Protein AF-A0A960MT02-F1 (afdb_monomer_lite)

Radius of gyration: 12.81 Å; chains: 1; bounding box: 35×22×32 Å

Structure (mmCIF, N/CA/C/O backbone):
data_AF-A0A960MT02-F1
#
_entry.id   AF-A0A960MT02-F1
#
loop_
_atom_site.group_PDB
_atom_site.id
_atom_site.type_symbol
_atom_site.label_atom_id
_atom_site.label_alt_id
_atom_site.label_comp_id
_atom_site.label_asym_id
_atom_site.label_entity_id
_atom_site.label_seq_id
_atom_site.pdbx_PDB_ins_code
_atom_site.Cartn_x
_atom_site.Cartn_y
_atom_site.Cartn_z
_atom_site.occupancy
_atom_site.B_iso_or_equiv
_atom_site.auth_seq_id
_atom_site.auth_comp_id
_atom_site.auth_asym_id
_atom_site.auth_atom_id
_atom_site.pdbx_PDB_model_num
ATOM 1 N N . MET A 1 1 ? -8.980 -4.990 10.522 1.00 95.00 1 MET A N 1
ATOM 2 C CA . MET A 1 1 ? -7.926 -5.541 9.638 1.00 95.00 1 MET A CA 1
ATOM 3 C C . MET A 1 1 ? -6.818 -4.508 9.459 1.00 95.00 1 MET A C 1
ATOM 5 O O . MET A 1 1 ? -7.018 -3.355 9.841 1.00 95.00 1 MET A O 1
ATOM 9 N N . THR A 1 2 ? -5.665 -4.917 8.924 1.00 95.62 2 THR A N 1
ATOM 10 C CA . THR A 1 2 ? -4.500 -4.045 8.699 1.00 95.62 2 THR A CA 1
ATOM 11 C C . THR A 1 2 ? -4.090 -4.115 7.233 1.00 95.62 2 THR A C 1
ATOM 13 O O . THR A 1 2 ? -4.036 -5.208 6.675 1.00 95.62 2 THR A O 1
ATOM 16 N N . LEU A 1 3 ? -3.798 -2.966 6.626 1.00 96.38 3 LEU A N 1
ATOM 17 C CA . LEU A 1 3 ? -3.425 -2.847 5.218 1.00 96.38 3 LEU A CA 1
ATOM 18 C C . LEU A 1 3 ? -2.167 -1.991 5.080 1.00 96.38 3 LEU A C 1
ATOM 20 O O . LEU A 1 3 ? -2.128 -0.861 5.564 1.00 96.38 3 LEU A O 1
ATOM 24 N N . PHE A 1 4 ? -1.159 -2.499 4.378 1.00 97.25 4 PHE A N 1
ATOM 25 C CA . PHE A 1 4 ? -0.064 -1.668 3.889 1.00 97.25 4 PHE A CA 1
ATOM 26 C C . PHE A 1 4 ? -0.467 -1.06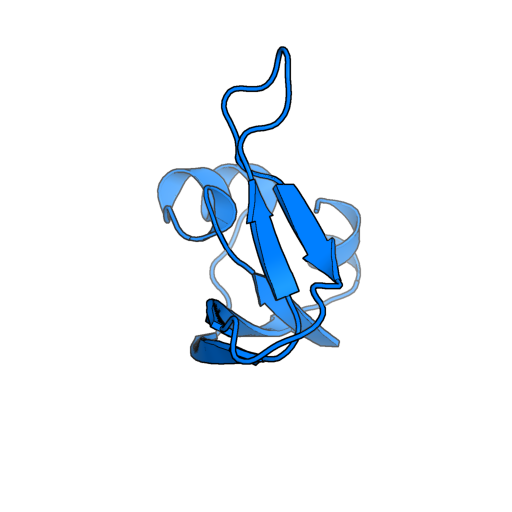2 2.545 1.00 97.25 4 PHE A C 1
ATOM 28 O O . PHE A 1 4 ? -0.739 -1.794 1.595 1.00 97.25 4 PHE A O 1
ATOM 35 N N . ALA A 1 5 ? -0.498 0.265 2.463 1.00 96.12 5 ALA A N 1
ATOM 36 C CA . ALA A 1 5 ? -0.751 0.978 1.220 1.00 96.12 5 ALA A CA 1
ATOM 37 C C . ALA A 1 5 ? 0.490 1.761 0.783 1.00 96.12 5 ALA A C 1
ATOM 39 O O . ALA A 1 5 ? 1.266 2.267 1.599 1.00 96.12 5 ALA A O 1
ATOM 40 N N . TYR A 1 6 ? 0.640 1.882 -0.530 1.00 95.19 6 TYR A N 1
ATOM 41 C CA . TYR A 1 6 ? 1.710 2.605 -1.205 1.00 95.19 6 TYR A CA 1
ATOM 42 C C . TYR A 1 6 ? 1.129 3.365 -2.407 1.00 95.19 6 TYR A C 1
ATOM 44 O O . TYR A 1 6 ? -0.052 3.233 -2.736 1.00 95.19 6 TYR A O 1
ATOM 52 N N . GLY A 1 7 ? 1.954 4.180 -3.066 1.00 92.81 7 GLY A N 1
ATOM 53 C CA . GLY A 1 7 ? 1.570 4.835 -4.317 1.00 92.81 7 GLY A CA 1
ATOM 54 C C . GLY A 1 7 ? 0.359 5.769 -4.180 1.00 92.81 7 GLY A C 1
ATOM 55 O O . GLY A 1 7 ? 0.303 6.610 -3.283 1.00 92.81 7 GLY A O 1
ATOM 56 N N . THR A 1 8 ? -0.604 5.643 -5.096 1.00 92.50 8 THR A N 1
ATOM 57 C CA . THR A 1 8 ? -1.739 6.572 -5.251 1.00 92.50 8 THR A CA 1
ATOM 58 C C . THR A 1 8 ? -2.719 6.552 -4.079 1.00 92.50 8 THR A C 1
ATOM 60 O O . THR A 1 8 ? -3.289 7.594 -3.753 1.00 92.50 8 THR A O 1
ATOM 63 N N . LEU A 1 9 ? -2.867 5.418 -3.388 1.00 93.94 9 LEU A N 1
ATOM 64 C CA . LEU A 1 9 ? -3.722 5.304 -2.201 1.00 93.94 9 LEU A CA 1
ATOM 65 C C . LEU A 1 9 ? -3.227 6.152 -1.019 1.00 93.94 9 LEU A C 1
ATOM 67 O O . LEU A 1 9 ? -3.997 6.429 -0.105 1.00 93.94 9 LEU A O 1
ATOM 71 N N . LEU A 1 10 ? -1.976 6.626 -1.045 1.00 94.81 10 LEU A N 1
ATOM 72 C CA . LEU A 1 10 ? -1.461 7.573 -0.050 1.00 94.81 10 LEU A CA 1
ATOM 73 C C . LEU A 1 10 ? -1.992 8.998 -0.245 1.00 94.81 10 LEU A C 1
ATOM 75 O O . LEU A 1 10 ? -1.836 9.836 0.643 1.00 94.81 10 LEU A O 1
ATOM 79 N N . VAL A 1 11 ? -2.601 9.300 -1.395 1.00 94.00 11 VAL A N 1
ATOM 80 C CA . VAL A 1 11 ? -3.175 10.617 -1.667 1.00 94.00 11 VAL A CA 1
ATOM 81 C C . VAL A 1 11 ? -4.548 10.710 -0.984 1.00 94.00 11 VAL A C 1
ATOM 83 O O . VAL A 1 11 ? -5.473 10.011 -1.405 1.00 94.00 11 VAL A O 1
ATOM 86 N N . PRO A 1 12 ? -4.763 11.630 -0.018 1.00 93.00 12 PRO A N 1
ATOM 87 C CA . PRO A 1 12 ? -5.989 11.650 0.792 1.00 93.00 12 PRO A CA 1
ATOM 88 C C . PRO A 1 12 ? -7.289 11.796 -0.007 1.00 93.00 12 PRO A C 1
ATOM 90 O O . PRO A 1 12 ? -8.347 11.343 0.419 1.00 93.00 12 PRO A O 1
ATOM 93 N N . ARG A 1 13 ? -7.247 12.448 -1.178 1.00 95.25 13 ARG A N 1
ATOM 94 C CA . ARG A 1 13 ? -8.428 12.562 -2.054 1.00 95.25 13 ARG A CA 1
ATOM 95 C C . ARG A 1 13 ? -8.802 11.226 -2.704 1.00 95.25 13 ARG A C 1
ATOM 97 O O . ARG A 1 13 ? -9.983 10.945 -2.849 1.00 95.25 13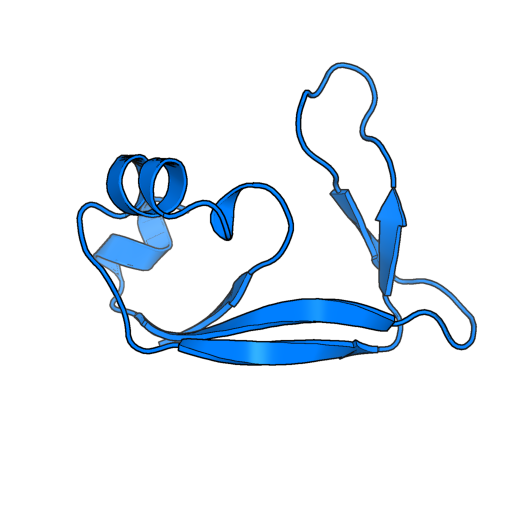 ARG A O 1
ATOM 104 N N . ILE A 1 14 ? -7.804 10.424 -3.083 1.00 94.50 14 ILE A N 1
ATOM 105 C CA . ILE A 1 14 ? -8.006 9.114 -3.712 1.00 94.50 14 ILE A CA 1
ATOM 106 C C . ILE A 1 14 ? -8.495 8.140 -2.647 1.00 94.50 14 ILE A C 1
ATOM 108 O O . ILE A 1 14 ? -9.523 7.504 -2.848 1.00 94.50 14 ILE A O 1
ATOM 112 N N . TRP A 1 15 ? -7.838 8.116 -1.482 1.00 95.25 15 TRP A N 1
ATOM 113 C CA . TRP A 1 15 ? -8.271 7.309 -0.342 1.00 95.25 15 TRP A CA 1
ATOM 114 C C . TRP A 1 15 ? -9.743 7.552 0.007 1.00 95.25 15 TRP A C 1
ATOM 116 O O . TRP A 1 15 ? -10.541 6.618 0.011 1.00 95.25 15 TRP A O 1
ATOM 126 N N . ARG A 1 16 ? -10.141 8.816 0.213 1.00 94.62 16 ARG A N 1
ATOM 127 C CA . ARG A 1 16 ? -11.543 9.163 0.500 1.00 94.62 16 ARG A CA 1
ATOM 128 C C . ARG A 1 16 ? -12.495 8.810 -0.640 1.00 94.62 16 ARG A C 1
ATOM 130 O O . ARG A 1 16 ? -13.612 8.398 -0.362 1.00 94.62 16 ARG A O 1
ATOM 137 N N . GLY A 1 17 ? -12.074 8.943 -1.897 1.00 95.62 17 GLY A N 1
ATOM 138 C CA . GLY A 1 17 ? -12.894 8.557 -3.049 1.00 95.62 17 GLY A CA 1
ATOM 139 C C . GLY A 1 17 ? -13.159 7.049 -3.130 1.00 95.62 17 GLY A C 1
ATOM 140 O O . GLY A 1 17 ? -14.269 6.640 -3.466 1.00 95.62 17 GLY A O 1
ATOM 141 N N . VAL A 1 18 ? -12.162 6.230 -2.784 1.00 94.56 18 VAL A N 1
ATOM 142 C CA . VAL A 1 18 ? -12.248 4.762 -2.829 1.00 94.56 18 VAL A CA 1
ATOM 143 C C . VAL A 1 18 ? -12.938 4.207 -1.584 1.00 94.56 18 VAL A C 1
AT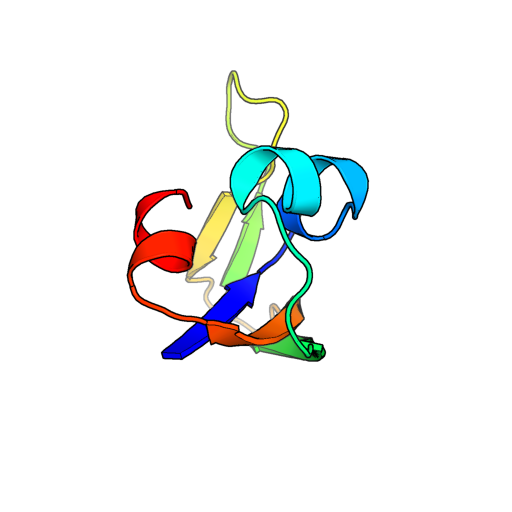OM 145 O O . VAL A 1 18 ? -13.913 3.470 -1.687 1.00 94.56 18 VAL A O 1
ATOM 148 N N . VAL A 1 19 ? -12.465 4.597 -0.402 1.00 93.88 19 VAL A N 1
ATOM 149 C CA . VAL A 1 19 ? -12.848 3.999 0.885 1.00 93.88 19 VAL A CA 1
ATOM 150 C C . VAL A 1 19 ? -14.002 4.756 1.562 1.00 93.88 19 VAL A C 1
ATOM 152 O O . VAL A 1 19 ? -14.714 4.204 2.398 1.00 93.88 19 VAL A O 1
ATOM 155 N N . GLY A 1 20 ? -14.226 6.026 1.209 1.00 93.25 20 GLY A N 1
ATOM 156 C CA . GLY A 1 20 ? -15.314 6.858 1.744 1.00 93.25 20 GLY A CA 1
ATOM 157 C C . GLY A 1 20 ? -15.044 7.496 3.111 1.00 93.25 20 GLY A C 1
ATOM 158 O O . GLY A 1 20 ? -15.768 8.406 3.509 1.00 93.25 20 GLY A O 1
ATOM 159 N N . ARG A 1 21 ? -14.002 7.062 3.831 1.00 91.94 21 ARG A N 1
ATOM 160 C CA . ARG A 1 21 ? -13.639 7.566 5.167 1.00 91.94 21 ARG A CA 1
ATOM 161 C C . ARG A 1 21 ? -12.157 7.373 5.474 1.00 91.94 21 ARG A C 1
ATOM 163 O O . ARG A 1 21 ? -11.467 6.598 4.817 1.00 91.94 21 ARG A O 1
ATOM 170 N N . GLU A 1 22 ? -11.681 8.086 6.486 1.00 93.44 22 GLU A N 1
ATOM 171 C CA . GLU A 1 22 ? -10.307 7.984 6.981 1.00 93.44 22 GLU A CA 1
ATOM 172 C C . GLU A 1 22 ? -10.165 6.835 7.983 1.00 93.44 22 GLU A C 1
ATOM 174 O O . GLU A 1 22 ? -11.085 6.542 8.748 1.00 93.44 22 GLU A O 1
ATOM 179 N N . PHE A 1 23 ? -8.986 6.218 8.000 1.00 95.56 23 PHE A N 1
ATOM 180 C CA . PHE A 1 23 ? -8.608 5.205 8.983 1.00 95.56 23 PHE A CA 1
ATOM 181 C C . PHE A 1 23 ? -7.289 5.601 9.650 1.00 95.56 23 PHE A C 1
ATOM 183 O O . PHE A 1 23 ? -6.430 6.186 8.977 1.00 95.56 23 PHE A O 1
ATOM 190 N N . PRO A 1 24 ? -7.086 5.279 10.942 1.00 96.88 24 PRO A N 1
ATOM 191 C CA . PRO A 1 24 ? -5.801 5.469 11.599 1.00 96.88 24 PRO A CA 1
ATOM 192 C C . PRO A 1 24 ? -4.684 4.807 10.797 1.00 96.88 24 PRO A C 1
ATOM 194 O O . PRO A 1 24 ? -4.821 3.682 10.315 1.00 96.88 24 PRO A O 1
ATOM 197 N N . ASN A 1 25 ? -3.579 5.522 10.625 1.00 97.12 25 ASN A N 1
ATOM 198 C CA . ASN A 1 25 ? -2.457 5.020 9.856 1.00 97.12 25 ASN A CA 1
ATOM 199 C C . ASN A 1 25 ? -1.149 5.692 10.263 1.00 97.12 25 ASN A C 1
ATOM 201 O O . ASN A 1 25 ? -1.129 6.833 10.731 1.00 97.12 25 ASN A O 1
ATOM 205 N N . GLN A 1 26 ? -0.047 4.992 10.029 1.00 98.00 26 GLN A N 1
ATOM 206 C CA . GLN A 1 26 ? 1.295 5.463 10.360 1.00 98.00 26 GLN A CA 1
ATOM 207 C C . GLN A 1 26 ? 2.276 5.183 9.218 1.00 98.00 26 GLN A C 1
ATOM 209 O O . GLN A 1 26 ? 2.051 4.240 8.454 1.00 98.00 26 GLN A O 1
ATOM 214 N N . PRO A 1 27 ? 3.358 5.972 9.082 1.00 98.19 27 PRO A N 1
ATOM 215 C CA . PRO A 1 27 ? 4.448 5.642 8.171 1.00 98.19 27 PRO A CA 1
ATOM 216 C C . PRO A 1 27 ? 4.954 4.216 8.403 1.00 98.19 27 PRO A C 1
ATOM 218 O O . PRO A 1 27 ? 5.106 3.782 9.546 1.00 98.19 27 PRO A O 1
ATOM 221 N N . ALA A 1 28 ? 5.199 3.493 7.316 1.00 97.75 28 ALA A N 1
ATOM 222 C CA . ALA A 1 28 ? 5.707 2.129 7.346 1.00 97.75 28 ALA A CA 1
ATOM 223 C C . ALA A 1 28 ? 6.595 1.864 6.128 1.00 97.75 28 ALA A C 1
ATOM 225 O O . ALA A 1 28 ? 6.533 2.577 5.125 1.00 97.75 28 ALA A O 1
ATOM 226 N N . THR A 1 29 ? 7.402 0.814 6.208 1.00 96.88 29 THR A N 1
ATOM 227 C CA . THR A 1 29 ? 8.241 0.343 5.109 1.00 96.88 29 THR A CA 1
ATOM 228 C C . THR A 1 29 ? 8.008 -1.142 4.870 1.00 96.88 29 THR A C 1
ATOM 230 O O . THR A 1 29 ? 7.785 -1.902 5.812 1.00 96.88 29 THR A O 1
ATOM 233 N N . LEU A 1 30 ? 8.053 -1.552 3.603 1.00 96.12 30 LEU A N 1
ATOM 234 C CA . LEU A 1 30 ? 7.912 -2.941 3.185 1.00 96.12 30 LEU A CA 1
ATOM 235 C C . LEU A 1 30 ? 9.227 -3.411 2.534 1.00 96.12 30 LEU A C 1
ATOM 237 O O . LEU A 1 30 ? 9.488 -3.070 1.375 1.00 96.12 30 LEU A O 1
ATOM 241 N N . PRO A 1 31 ? 10.089 -4.127 3.278 1.00 95.88 31 PRO A N 1
ATOM 242 C CA . PRO A 1 31 ? 11.340 -4.665 2.750 1.00 95.88 31 PRO A CA 1
ATOM 243 C C . PRO A 1 31 ?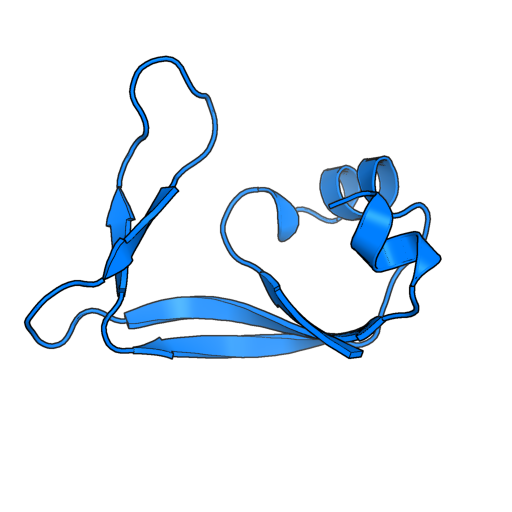 11.095 -5.866 1.827 1.00 95.88 31 PRO A C 1
ATOM 245 O O . PRO A 1 31 ? 10.114 -6.590 1.992 1.00 95.88 31 PRO A O 1
ATOM 248 N N . GLY A 1 32 ? 12.003 -6.093 0.874 1.00 95.81 32 GLY A N 1
ATOM 249 C CA . GLY A 1 32 ? 11.928 -7.216 -0.072 1.00 95.81 32 GLY A CA 1
ATOM 250 C C . GLY A 1 32 ? 10.965 -6.986 -1.240 1.00 95.81 32 GLY A C 1
ATOM 251 O O . GLY A 1 32 ? 10.645 -7.918 -1.971 1.00 95.81 32 GLY A O 1
ATOM 252 N N . PHE A 1 33 ? 10.501 -5.748 -1.422 1.00 96.81 33 PHE A N 1
ATOM 253 C CA . PHE A 1 33 ? 9.663 -5.325 -2.541 1.00 96.81 33 PHE A CA 1
ATOM 254 C C . PHE A 1 33 ? 10.297 -4.127 -3.241 1.00 96.81 33 PHE A C 1
ATOM 256 O O . PHE A 1 33 ? 11.015 -3.338 -2.620 1.00 96.81 33 PHE A O 1
ATOM 263 N N . ALA A 1 34 ? 10.008 -3.966 -4.528 1.00 95.25 34 ALA A N 1
ATOM 264 C CA . ALA A 1 34 ? 10.430 -2.813 -5.316 1.00 95.25 34 ALA A CA 1
ATOM 265 C C . ALA A 1 34 ? 9.253 -2.229 -6.103 1.00 95.25 34 ALA A C 1
ATOM 267 O O . ALA A 1 34 ? 8.331 -2.951 -6.485 1.00 95.25 34 ALA A O 1
ATOM 268 N N . ILE A 1 35 ? 9.286 -0.910 -6.310 1.00 94.06 35 ILE A N 1
ATOM 269 C CA . ILE A 1 35 ? 8.270 -0.166 -7.059 1.00 94.06 35 ILE A CA 1
ATOM 270 C C . ILE A 1 35 ? 8.676 -0.096 -8.527 1.00 94.06 35 ILE A C 1
ATOM 272 O O . ILE A 1 35 ? 9.777 0.353 -8.845 1.00 94.06 35 ILE A O 1
ATOM 276 N N . TYR A 1 36 ? 7.749 -0.445 -9.413 1.00 93.19 36 TYR A N 1
ATOM 277 C CA . TYR A 1 36 ? 7.916 -0.318 -10.855 1.00 93.19 36 TYR A CA 1
ATOM 278 C C . TYR A 1 36 ? 6.743 0.429 -11.479 1.00 93.19 36 TYR A C 1
ATOM 280 O O . TYR A 1 36 ? 5.627 0.465 -10.953 1.00 93.19 36 TYR A O 1
ATOM 288 N N . ARG A 1 37 ? 7.002 1.027 -12.641 1.00 93.06 37 ARG A N 1
ATOM 289 C CA . ARG A 1 37 ? 5.949 1.572 -13.491 1.00 93.06 37 ARG A CA 1
ATOM 290 C C . ARG A 1 37 ? 5.223 0.415 -14.170 1.00 93.06 37 ARG A C 1
ATOM 292 O O . ARG A 1 37 ? 5.865 -0.434 -14.780 1.00 93.06 37 ARG A O 1
ATOM 299 N N . VAL A 1 38 ? 3.899 0.415 -14.083 1.00 93.38 38 VAL A N 1
ATOM 300 C CA . VAL A 1 38 ? 3.056 -0.546 -14.797 1.00 93.38 38 VAL A CA 1
ATOM 301 C C . VAL A 1 38 ? 2.767 0.007 -16.190 1.00 93.38 38 VAL A C 1
ATOM 303 O O . VAL A 1 38 ? 2.428 1.181 -16.352 1.00 93.38 38 VAL A O 1
ATOM 306 N N . GLU A 1 39 ? 2.951 -0.821 -17.213 1.00 95.00 39 GLU A N 1
ATOM 307 C CA . GLU A 1 39 ? 2.662 -0.436 -18.591 1.00 95.00 39 GLU A CA 1
ATOM 308 C C . GLU A 1 39 ? 1.160 -0.173 -18.771 1.00 95.00 39 GLU A C 1
ATOM 310 O O . GLU A 1 39 ? 0.324 -0.959 -18.335 1.00 95.00 39 GLU A O 1
ATOM 315 N N . GLY A 1 40 ? 0.815 0.965 -19.379 1.00 94.75 40 GLY A N 1
ATOM 316 C CA . GLY A 1 40 ? -0.578 1.362 -19.602 1.00 94.75 40 GLY A CA 1
ATOM 317 C C . GLY A 1 40 ? -1.342 1.829 -18.356 1.00 94.75 40 GLY A C 1
ATOM 318 O O . GLY A 1 40 ? -2.536 2.096 -18.469 1.00 94.75 40 GLY A O 1
ATOM 319 N N . ALA A 1 41 ? -0.690 1.963 -17.196 1.00 91.12 41 ALA A N 1
ATOM 320 C CA . ALA A 1 41 ? -1.323 2.451 -15.973 1.00 91.12 41 ALA A CA 1
ATOM 321 C C . ALA A 1 41 ? -0.650 3.718 -15.428 1.00 91.12 41 ALA A C 1
ATOM 323 O O . ALA A 1 41 ? 0.572 3.868 -15.447 1.00 91.12 41 ALA A O 1
ATOM 324 N N . ASP A 1 42 ? -1.470 4.608 -14.869 1.00 88.19 42 ASP A N 1
ATOM 325 C CA . ASP A 1 42 ? -1.018 5.848 -14.220 1.00 88.19 42 ASP A CA 1
ATOM 326 C C . ASP A 1 42 ? -0.549 5.635 -12.772 1.00 88.19 42 ASP A C 1
ATOM 328 O O . ASP A 1 42 ? -0.165 6.580 -12.079 1.00 88.19 42 ASP A O 1
ATOM 332 N N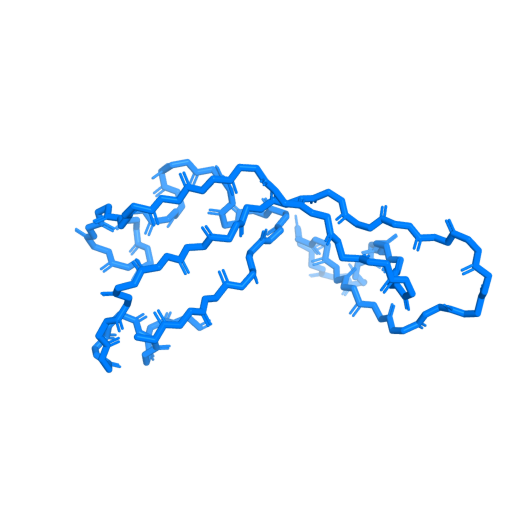 . PHE A 1 43 ? -0.591 4.394 -12.289 1.00 87.00 43 PHE A N 1
ATOM 333 C CA . PHE A 1 43 ? -0.207 4.028 -10.934 1.00 87.00 43 PHE A CA 1
ATOM 334 C C . PHE A 1 43 ? 0.939 3.010 -10.930 1.00 87.00 43 PHE A C 1
ATOM 336 O O . PHE A 1 43 ? 1.064 2.190 -11.843 1.00 87.00 43 PHE A O 1
ATOM 343 N N . PRO A 1 44 ? 1.805 3.064 -9.904 1.00 91.88 44 PRO A N 1
ATOM 344 C CA . PRO A 1 44 ? 2.887 2.108 -9.766 1.00 91.88 44 PRO A CA 1
ATOM 345 C C . PRO A 1 44 ? 2.372 0.743 -9.300 1.00 91.88 44 PRO A C 1
ATOM 347 O O . PRO A 1 44 ? 1.361 0.652 -8.604 1.00 91.88 44 PRO A O 1
ATOM 350 N N . GLY A 1 45 ? 3.130 -0.300 -9.618 1.00 93.69 45 GLY A N 1
ATOM 351 C CA . GLY A 1 45 ? 2.985 -1.631 -9.036 1.00 93.69 45 GLY A CA 1
ATOM 352 C C . GLY A 1 45 ? 4.181 -1.953 -8.147 1.00 93.69 45 GLY A C 1
ATOM 353 O O . GLY A 1 45 ? 5.251 -1.357 -8.298 1.00 93.69 45 GLY A O 1
ATOM 354 N N . ILE A 1 46 ? 4.013 -2.905 -7.230 1.00 95.00 46 ILE A N 1
ATOM 355 C CA . ILE A 1 46 ? 5.131 -3.504 -6.496 1.00 95.00 46 ILE A CA 1
ATOM 356 C C . ILE A 1 46 ? 5.181 -5.003 -6.734 1.00 95.00 46 ILE A C 1
ATOM 358 O O . ILE A 1 46 ? 4.146 -5.664 -6.794 1.00 95.00 46 ILE A O 1
ATOM 362 N N . ILE A 1 47 ? 6.394 -5.533 -6.831 1.00 95.12 47 ILE A N 1
ATOM 363 C CA . ILE A 1 47 ? 6.658 -6.972 -6.890 1.00 95.12 47 ILE A CA 1
ATOM 364 C C . ILE A 1 47 ? 7.736 -7.331 -5.863 1.00 95.12 47 ILE A C 1
ATOM 366 O O . ILE A 1 47 ? 8.509 -6.446 -5.467 1.00 95.12 47 ILE A O 1
ATOM 370 N N . PRO A 1 48 ? 7.804 -8.600 -5.421 1.00 96.12 48 PRO A N 1
ATOM 371 C CA . PRO A 1 48 ? 8.949 -9.089 -4.669 1.00 96.12 48 PRO A CA 1
ATOM 372 C C . PRO A 1 48 ? 10.248 -8.806 -5.430 1.00 96.12 48 PRO A C 1
ATOM 374 O O . PRO A 1 48 ? 10.308 -8.974 -6.647 1.00 96.12 48 PRO A O 1
ATOM 377 N N . SER A 1 49 ? 11.278 -8.369 -4.714 1.00 94.19 49 SER A N 1
ATOM 378 C CA . SER A 1 49 ? 12.597 -8.073 -5.270 1.00 94.19 49 SER A CA 1
ATOM 379 C C . SER A 1 49 ? 13.661 -8.732 -4.415 1.00 94.19 49 SER A C 1
ATOM 381 O O . SER A 1 49 ? 13.687 -8.560 -3.196 1.00 94.19 49 SER A O 1
ATOM 383 N N . GLU A 1 50 ? 14.585 -9.427 -5.069 1.00 84.00 50 GLU A N 1
ATOM 384 C CA . GLU A 1 50 ? 15.813 -9.875 -4.425 1.00 84.00 50 GLU A CA 1
ATOM 385 C C . GLU A 1 50 ? 16.692 -8.647 -4.116 1.00 84.00 50 GLU A C 1
ATOM 387 O O . GLU A 1 50 ? 16.795 -7.723 -4.927 1.00 84.00 50 GLU A O 1
ATOM 392 N N . GLY A 1 51 ? 17.278 -8.592 -2.915 1.00 77.50 51 GLY A N 1
ATOM 393 C CA . GLY A 1 51 ? 18.155 -7.500 -2.471 1.00 77.50 51 GLY A CA 1
ATOM 394 C C . GLY A 1 51 ? 17.548 -6.538 -1.440 1.00 77.50 51 GLY A C 1
ATOM 395 O O . GLY A 1 51 ? 16.490 -6.775 -0.864 1.00 77.50 51 GLY A O 1
ATOM 396 N N . ALA A 1 52 ? 18.252 -5.432 -1.176 1.00 80.56 52 ALA A N 1
ATOM 397 C CA . ALA A 1 52 ? 17.945 -4.483 -0.097 1.00 80.56 52 ALA A CA 1
ATOM 398 C C . ALA A 1 52 ? 16.843 -3.458 -0.446 1.00 80.56 52 ALA A C 1
ATOM 400 O O . ALA A 1 52 ? 16.832 -2.355 0.100 1.00 80.56 52 ALA A O 1
ATOM 401 N N . SER A 1 53 ? 15.937 -3.783 -1.374 1.00 91.88 53 SER A N 1
ATOM 402 C CA . SER A 1 53 ? 14.865 -2.862 -1.761 1.00 91.88 53 SER A CA 1
ATOM 403 C C . SER A 1 53 ? 13.824 -2.721 -0.649 1.00 91.88 53 SER A C 1
ATOM 405 O O . SER A 1 53 ? 13.434 -3.699 -0.004 1.00 91.88 53 SER A O 1
ATOM 407 N N . ILE A 1 54 ? 13.377 -1.484 -0.426 1.00 94.38 54 ILE A N 1
ATOM 408 C CA . ILE A 1 54 ? 12.417 -1.123 0.616 1.00 94.38 54 ILE A CA 1
ATOM 409 C C . ILE A 1 54 ? 11.391 -0.150 0.033 1.00 94.38 54 ILE A C 1
ATOM 411 O O . ILE A 1 54 ? 11.742 0.944 -0.409 1.00 94.38 54 ILE A O 1
ATOM 415 N N . VAL A 1 55 ? 10.111 -0.525 0.073 1.00 96.56 55 VAL A N 1
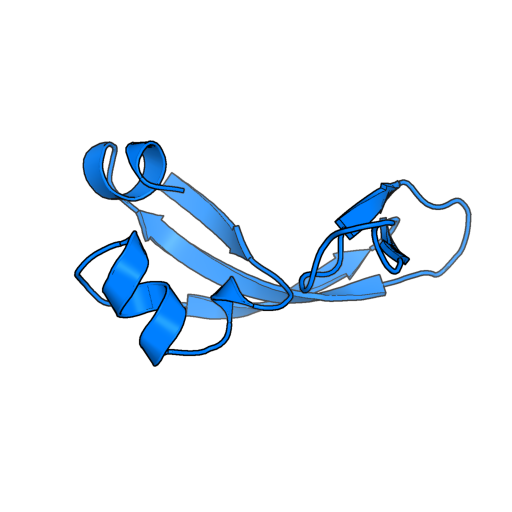ATOM 416 C CA . VAL A 1 55 ? 8.999 0.325 -0.377 1.00 96.56 55 VAL A CA 1
ATOM 417 C C . VAL A 1 55 ? 8.498 1.177 0.792 1.00 96.56 55 VAL A C 1
ATOM 419 O O . VAL A 1 55 ? 8.016 0.615 1.777 1.00 96.56 55 VAL A O 1
ATOM 422 N N . PRO A 1 56 ? 8.562 2.518 0.722 1.00 96.81 56 PRO A N 1
ATOM 423 C CA . PRO A 1 56 ? 7.920 3.376 1.708 1.00 96.81 56 PRO A CA 1
ATOM 424 C C . PRO A 1 56 ? 6.406 3.425 1.476 1.00 96.81 56 PRO A C 1
ATOM 426 O O . PRO A 1 56 ? 5.924 3.469 0.342 1.00 96.81 56 PRO A O 1
ATOM 429 N N . GLY A 1 57 ? 5.646 3.460 2.562 1.00 97.12 57 GLY A N 1
ATOM 430 C CA . GLY A 1 57 ? 4.194 3.513 2.513 1.00 97.12 57 GLY A CA 1
ATOM 431 C C . GLY A 1 57 ? 3.591 3.876 3.860 1.00 97.12 57 GLY A C 1
ATOM 432 O O . GLY A 1 57 ? 4.224 4.518 4.706 1.00 97.12 57 GLY A O 1
ATOM 433 N N . ARG A 1 58 ? 2.337 3.477 4.056 1.00 98.06 58 ARG A N 1
ATOM 434 C CA . ARG A 1 58 ? 1.622 3.666 5.319 1.00 98.06 58 ARG A CA 1
ATOM 435 C C . ARG A 1 58 ? 0.877 2.397 5.695 1.00 98.06 58 ARG A C 1
ATOM 437 O O . ARG A 1 58 ? 0.295 1.735 4.839 1.00 98.06 58 ARG A O 1
ATOM 444 N N . LEU A 1 59 ? 0.900 2.071 6.982 1.00 98.00 59 LEU A N 1
ATOM 445 C CA . LEU A 1 59 ? 0.145 0.965 7.551 1.00 98.00 59 LEU A CA 1
ATOM 446 C C . LEU A 1 59 ? -1.157 1.516 8.124 1.00 98.00 59 LEU A C 1
ATOM 448 O O . LEU A 1 59 ? -1.131 2.255 9.107 1.00 98.00 59 LEU A O 1
ATOM 452 N N . PHE A 1 60 ? -2.271 1.171 7.494 1.00 97.25 60 PHE A N 1
ATOM 453 C CA . PHE A 1 60 ? -3.616 1.497 7.944 1.00 97.25 60 PHE A CA 1
ATOM 454 C C . PHE A 1 60 ? -4.122 0.400 8.876 1.00 97.25 60 PHE A C 1
ATOM 456 O O . PHE A 1 60 ? -3.964 -0.789 8.586 1.00 97.25 60 PHE A O 1
ATOM 463 N N . THR A 1 61 ? -4.740 0.789 9.986 1.00 97.44 61 THR A N 1
ATOM 464 C CA . THR A 1 61 ? -5.273 -0.131 10.995 1.00 97.44 61 THR A CA 1
ATOM 465 C C . THR A 1 61 ? -6.761 0.105 11.215 1.00 97.44 61 THR A C 1
ATOM 467 O O . THR A 1 61 ? -7.303 1.171 10.931 1.00 97.44 61 THR A O 1
ATOM 470 N N . GLY A 1 62 ? -7.447 -0.930 11.701 1.00 96.25 62 GLY A N 1
ATOM 471 C CA . GLY A 1 62 ? -8.873 -0.842 12.009 1.00 96.25 62 GLY A CA 1
ATOM 472 C C . GLY A 1 62 ? -9.792 -0.848 10.786 1.00 96.25 62 GLY A C 1
ATOM 473 O O . GLY A 1 62 ? -10.956 -0.502 10.937 1.00 96.25 62 GLY A O 1
ATOM 474 N N . LEU A 1 63 ? -9.311 -1.264 9.603 1.00 95.75 63 LEU A N 1
ATOM 475 C CA . LEU A 1 63 ? -10.184 -1.425 8.435 1.00 95.75 63 LEU A CA 1
ATOM 476 C C . LEU A 1 63 ? -11.261 -2.472 8.729 1.00 95.75 63 LEU A C 1
ATOM 478 O O . LEU A 1 63 ? -10.948 -3.544 9.265 1.00 95.75 63 LEU A O 1
ATOM 482 N N . ASP A 1 64 ? -12.499 -2.163 8.360 1.00 94.56 64 ASP A N 1
ATOM 483 C CA . ASP A 1 64 ? -13.604 -3.115 8.346 1.00 94.56 64 ASP A CA 1
ATOM 484 C C . ASP A 1 64 ? -13.742 -3.787 6.969 1.00 94.56 64 ASP A C 1
ATOM 486 O O . ASP A 1 64 ? -13.031 -3.466 6.013 1.00 94.56 64 ASP A O 1
ATOM 490 N N . ALA A 1 65 ? -14.628 -4.780 6.888 1.00 94.81 65 ALA A N 1
ATOM 491 C CA . ALA A 1 65 ? -14.813 -5.575 5.679 1.00 94.81 65 ALA A CA 1
ATOM 492 C C . ALA A 1 65 ? -15.335 -4.743 4.495 1.00 94.81 65 ALA A C 1
ATOM 494 O O . ALA A 1 65 ? -14.967 -5.011 3.355 1.00 94.81 65 ALA A O 1
ATOM 495 N N . GLU A 1 66 ? -16.155 -3.724 4.762 1.00 94.81 66 GLU A N 1
ATOM 496 C CA . GLU A 1 66 ? -16.681 -2.827 3.732 1.00 94.81 66 GLU A CA 1
ATOM 497 C C . GLU A 1 66 ? -15.556 -1.998 3.105 1.00 94.81 66 GLU A C 1
ATOM 499 O O . GLU A 1 66 ? -15.437 -1.948 1.883 1.00 94.81 66 GLU A O 1
ATOM 504 N N . ALA A 1 67 ? -14.697 -1.393 3.932 1.00 94.12 67 ALA A N 1
ATOM 505 C CA . ALA A 1 67 ? -13.553 -0.627 3.453 1.00 94.12 67 ALA A CA 1
ATOM 506 C C . ALA A 1 67 ? -12.594 -1.490 2.623 1.00 94.12 67 ALA A C 1
ATOM 508 O O . ALA A 1 67 ? -12.108 -1.036 1.589 1.00 94.12 67 ALA A O 1
ATOM 509 N N . LEU A 1 68 ? -12.347 -2.732 3.052 1.00 93.12 68 LEU A N 1
ATOM 510 C CA . LEU A 1 68 ? -11.469 -3.649 2.327 1.00 93.12 68 LEU A CA 1
ATOM 511 C C . LEU A 1 68 ? -12.056 -4.087 0.981 1.00 93.12 68 LEU A C 1
ATOM 513 O O . LEU A 1 68 ? -11.314 -4.200 0.017 1.00 93.12 68 LEU A O 1
ATOM 517 N N . ALA A 1 69 ? -13.369 -4.300 0.895 1.00 93.75 69 ALA A N 1
ATOM 518 C CA . ALA A 1 69 ? -14.026 -4.737 -0.339 1.00 93.75 69 ALA A CA 1
ATOM 519 C C . ALA A 1 69 ? -14.019 -3.680 -1.463 1.00 93.75 69 ALA A C 1
ATOM 521 O O . ALA A 1 69 ? -14.344 -4.003 -2.603 1.00 93.75 69 ALA A O 1
ATOM 522 N N . ARG A 1 70 ? -13.693 -2.419 -1.150 1.00 92.75 70 ARG A N 1
ATOM 523 C CA . ARG A 1 70 ? -13.620 -1.317 -2.125 1.00 92.75 70 ARG A CA 1
ATOM 524 C C . ARG A 1 70 ? -12.210 -1.064 -2.667 1.00 92.75 70 ARG A C 1
ATOM 526 O O . ARG A 1 70 ? -12.078 -0.238 -3.568 1.00 92.75 70 ARG A O 1
ATOM 533 N N . LEU A 1 71 ? -11.195 -1.708 -2.090 1.00 89.50 71 LEU A N 1
ATOM 534 C CA . LEU A 1 71 ? -9.776 -1.572 -2.435 1.00 89.50 71 LEU A CA 1
ATOM 535 C C . LEU A 1 71 ? -9.343 -2.649 -3.430 1.00 89.50 71 LEU A C 1
ATOM 537 O O . LEU A 1 71 ? -8.537 -2.295 -4.317 1.00 89.50 71 LEU A O 1
#

Secondary structure (DSSP, 8-state):
-EEEE-GGGGSHHHHHHHHSS---EEEEEEETEEEEEPTT-SSEEEEE-SSS-EEEEEEEES--HHHHHT-

pLDDT: mean 94.14, std 3.59, range [77.5, 98.19]

Sequence (71 aa):
MTLFAYGTLLVPRIWRGVVGREFPNQPATLPGFAIYRVEGADFPGIIPSEGASIVPGRLFTGLDAEALARL

Foldseek 3Di:
DKDWDAWPCQPVVVVCVQQVDDFDKDKDKDFQKDWDDDPPDPTIDIDGDPDGDIGITMMGPDDDPSSVVSD